Protein AF-A0A2V8FTW4-F1 (afdb_monomer_lite)

Structure (mmCIF, N/CA/C/O backbone):
data_AF-A0A2V8FTW4-F1
#
_entry.id   AF-A0A2V8FTW4-F1
#
loop_
_atom_site.group_PDB
_atom_site.id
_atom_site.type_symbol
_atom_site.label_atom_id
_atom_site.label_alt_id
_atom_site.label_comp_id
_atom_site.label_asym_id
_atom_site.label_entity_id
_atom_site.label_seq_id
_atom_site.pdbx_PDB_ins_code
_atom_site.Cartn_x
_atom_site.Cartn_y
_atom_site.Cartn_z
_atom_site.occupancy
_atom_site.B_iso_or_equiv
_atom_site.auth_seq_id
_atom_site.auth_comp_id
_atom_site.auth_asym_id
_atom_site.auth_atom_id
_atom_site.pdbx_PDB_model_num
ATOM 1 N N . MET A 1 1 ? -30.892 25.751 -9.990 1.00 63.06 1 MET A N 1
ATOM 2 C CA . MET A 1 1 ? -30.215 24.580 -9.385 1.00 63.06 1 MET A CA 1
ATOM 3 C C . MET A 1 1 ? -30.138 24.782 -7.877 1.00 63.06 1 MET A C 1
ATOM 5 O O . MET A 1 1 ? -29.642 25.818 -7.456 1.00 63.06 1 MET A O 1
ATOM 9 N N . ALA A 1 2 ? -30.659 23.856 -7.067 1.00 66.75 2 ALA A N 1
ATOM 10 C CA . ALA A 1 2 ? -30.579 23.956 -5.608 1.00 66.75 2 ALA A CA 1
ATOM 11 C C . ALA A 1 2 ? -29.201 23.474 -5.128 1.00 66.75 2 ALA A C 1
ATOM 13 O O . ALA A 1 2 ? -28.833 22.320 -5.343 1.00 66.75 2 ALA A O 1
ATOM 14 N N . VAL A 1 3 ? -28.425 24.361 -4.504 1.00 81.69 3 VAL A N 1
ATOM 15 C CA . VAL A 1 3 ? -27.101 24.026 -3.962 1.00 81.69 3 VAL A CA 1
ATOM 16 C C . VAL A 1 3 ? -27.291 23.271 -2.649 1.00 81.69 3 VAL A C 1
ATOM 18 O O . VAL A 1 3 ? -27.623 23.860 -1.620 1.00 81.69 3 VAL A O 1
ATOM 21 N N . ILE A 1 4 ? -27.095 21.953 -2.682 1.00 84.50 4 ILE A N 1
ATOM 22 C CA . ILE A 1 4 ? -27.147 21.103 -1.489 1.00 84.50 4 ILE A CA 1
ATOM 23 C C . ILE A 1 4 ? -25.902 21.397 -0.639 1.00 84.50 4 ILE A C 1
ATOM 25 O O . ILE A 1 4 ? -24.786 21.021 -0.997 1.00 84.50 4 ILE A O 1
ATOM 29 N N . LYS A 1 5 ? -26.077 22.088 0.494 1.00 87.00 5 LYS A N 1
ATOM 30 C CA . LYS A 1 5 ? -24.991 22.349 1.453 1.00 87.00 5 LYS A CA 1
ATOM 31 C C . LYS A 1 5 ? -24.736 21.105 2.304 1.00 87.00 5 LYS A C 1
ATOM 33 O O . LYS A 1 5 ? -25.520 20.784 3.193 1.00 87.00 5 LYS A O 1
ATOM 38 N N . VAL A 1 6 ? -23.619 20.426 2.049 1.00 87.06 6 VAL A N 1
ATOM 39 C CA . VAL A 1 6 ? -23.159 19.293 2.865 1.00 87.06 6 VAL A CA 1
ATOM 40 C C . VAL A 1 6 ? -22.449 19.822 4.120 1.00 87.06 6 VAL A C 1
ATOM 42 O O . VAL A 1 6 ? -21.581 20.695 4.004 1.00 87.06 6 VAL A O 1
ATOM 45 N N . PRO A 1 7 ? -22.785 19.333 5.328 1.00 87.81 7 PRO A N 1
ATOM 46 C CA . PRO A 1 7 ? -22.103 19.742 6.549 1.00 87.81 7 PRO A CA 1
ATOM 47 C C . PRO A 1 7 ? -20.645 19.267 6.555 1.00 87.81 7 PRO A C 1
ATOM 49 O O . PRO A 1 7 ? -20.335 18.138 6.175 1.00 87.81 7 PRO A O 1
ATOM 52 N N . LYS A 1 8 ? -19.739 20.128 7.033 1.00 88.88 8 LYS A N 1
ATOM 53 C CA . LYS A 1 8 ? -18.330 19.764 7.232 1.00 88.88 8 LYS A CA 1
ATOM 54 C C . LYS A 1 8 ? -18.220 18.688 8.312 1.00 88.88 8 LYS A C 1
ATOM 56 O O . LYS A 1 8 ? -18.837 18.797 9.371 1.00 88.88 8 LYS A O 1
ATOM 61 N N . THR A 1 9 ? -17.388 17.679 8.073 1.00 87.06 9 THR A N 1
ATOM 62 C CA . THR A 1 9 ? -17.078 16.661 9.081 1.00 87.06 9 THR A CA 1
ATOM 63 C C . THR A 1 9 ? -16.376 17.299 10.286 1.00 87.06 9 THR A C 1
ATOM 65 O O . THR A 1 9 ? -15.463 18.110 10.101 1.00 87.06 9 THR A O 1
ATOM 68 N N . PRO A 1 10 ? -16.752 16.946 11.526 1.00 88.00 10 PRO A N 1
ATOM 69 C CA . PRO A 1 10 ? -16.120 17.505 12.715 1.00 88.00 10 PRO A CA 1
ATOM 70 C C . PRO A 1 10 ? -14.650 17.072 12.801 1.00 88.00 10 PRO A C 1
ATOM 72 O O . PRO A 1 10 ? -14.328 15.918 12.529 1.00 88.00 10 PRO A O 1
ATOM 75 N N . ARG A 1 11 ? -13.753 17.964 13.256 1.00 82.56 11 ARG A N 1
ATOM 76 C CA . ARG A 1 11 ? -12.301 17.676 13.359 1.00 82.56 11 ARG A CA 1
ATOM 77 C C . ARG A 1 11 ? -11.994 16.421 14.187 1.00 82.56 11 ARG A C 1
ATOM 79 O O . ARG A 1 11 ? -11.054 15.708 13.878 1.00 82.56 11 ARG A O 1
ATOM 86 N N . LYS A 1 12 ? -12.828 16.118 15.190 1.00 84.81 12 LYS A N 1
ATOM 87 C CA . LYS A 1 12 ? -12.714 14.923 16.048 1.00 84.81 12 LYS A CA 1
ATOM 88 C C . LYS A 1 12 ? -12.957 13.597 15.313 1.00 84.81 12 LYS A C 1
ATOM 90 O O . LYS A 1 12 ? -12.565 12.557 15.824 1.00 84.81 12 LYS A O 1
ATOM 95 N N . ALA A 1 13 ? -13.621 13.616 14.154 1.00 83.06 13 ALA A N 1
ATOM 96 C CA . ALA A 1 13 ? -13.836 12.413 13.348 1.00 83.06 13 ALA A CA 1
ATOM 97 C C . ALA A 1 13 ? -12.571 11.985 12.588 1.00 83.06 13 ALA A C 1
ATOM 99 O O . ALA A 1 13 ? -12.464 10.829 12.183 1.00 83.06 13 ALA A O 1
ATOM 100 N N . PHE A 1 14 ? -11.609 12.895 12.409 1.00 82.88 14 PHE A N 1
ATOM 101 C CA . PHE A 1 14 ? -10.327 12.584 11.797 1.00 82.88 14 PHE A CA 1
ATOM 102 C C . PHE A 1 14 ? -9.347 12.079 12.860 1.00 82.88 14 PHE A C 1
ATOM 104 O O . PHE A 1 14 ? -9.035 12.787 13.816 1.00 82.88 14 PHE A O 1
ATOM 111 N N . ASN A 1 15 ? -8.862 10.848 12.694 1.00 86.88 15 ASN A N 1
ATOM 112 C CA . ASN A 1 15 ? -7.883 10.241 13.590 1.00 86.88 15 ASN A CA 1
ATOM 113 C C . ASN A 1 15 ? -6.542 10.078 12.865 1.00 86.88 15 ASN A C 1
ATOM 115 O O . ASN A 1 15 ? -6.370 9.157 12.070 1.00 86.88 15 ASN A O 1
ATOM 119 N N . THR A 1 16 ? -5.582 10.944 13.186 1.00 86.75 16 THR A N 1
ATOM 120 C CA . THR A 1 16 ? -4.218 10.924 12.629 1.00 86.75 16 THR A CA 1
ATOM 121 C C . THR A 1 16 ? -3.415 9.681 13.013 1.00 86.75 16 THR A C 1
ATOM 123 O O . THR A 1 16 ? -2.502 9.290 12.293 1.00 86.75 16 THR A O 1
ATOM 126 N N . HIS A 1 17 ? -3.771 9.027 14.118 1.00 90.88 17 HIS A N 1
ATOM 127 C CA . HIS A 1 17 ? -3.086 7.849 14.654 1.00 90.88 17 HIS A CA 1
ATOM 128 C C . HIS A 1 17 ? -3.817 6.552 14.282 1.00 90.88 17 HIS A C 1
ATOM 130 O O . HIS A 1 17 ? -3.587 5.496 14.879 1.00 90.88 17 HIS A O 1
ATOM 136 N N . ARG A 1 18 ? -4.751 6.616 13.322 1.00 90.12 18 ARG A N 1
ATOM 137 C CA . ARG A 1 18 ? -5.465 5.437 12.841 1.00 90.12 18 ARG A CA 1
ATOM 138 C C . ARG A 1 18 ? -4.468 4.474 12.209 1.00 90.12 18 ARG A C 1
ATOM 140 O O . ARG A 1 18 ? -3.675 4.862 11.354 1.00 90.12 18 ARG A O 1
ATOM 147 N N . ARG A 1 19 ? -4.507 3.213 12.643 1.00 93.44 19 ARG A N 1
ATOM 148 C CA . ARG A 1 19 ? -3.681 2.155 12.055 1.00 93.44 19 ARG A CA 1
ATOM 149 C C . ARG A 1 19 ? -4.100 1.908 10.602 1.00 93.44 19 ARG A C 1
ATOM 151 O O . ARG A 1 19 ? -5.299 1.966 10.314 1.00 93.44 19 ARG A O 1
ATOM 158 N N . PRO A 1 20 ? -3.148 1.600 9.709 1.00 92.25 20 PRO A N 1
ATOM 159 C CA . PRO A 1 20 ? -3.455 1.303 8.320 1.00 92.25 20 PRO A CA 1
ATOM 160 C C . PRO A 1 20 ? -4.349 0.065 8.214 1.00 92.25 20 PRO A C 1
ATOM 162 O O . PRO A 1 20 ? -4.200 -0.913 8.952 1.00 92.25 20 PRO A O 1
ATOM 165 N N . SER A 1 21 ? -5.304 0.118 7.289 1.00 92.12 21 SER A N 1
ATOM 166 C CA . SER A 1 21 ? -6.160 -1.026 6.987 1.00 92.12 21 SER A CA 1
ATOM 167 C C . SER A 1 21 ? -5.384 -2.106 6.225 1.00 92.12 21 SER A C 1
ATOM 169 O O . SER A 1 21 ? -4.421 -1.813 5.517 1.00 92.12 21 SER A O 1
ATOM 171 N N . ALA A 1 22 ? -5.838 -3.360 6.313 1.00 92.00 22 ALA A N 1
ATOM 172 C CA . ALA A 1 22 ? -5.236 -4.467 5.563 1.00 92.00 22 ALA A CA 1
ATOM 173 C C . ALA A 1 22 ? -5.248 -4.228 4.041 1.00 92.00 22 ALA A C 1
ATOM 175 O O . ALA A 1 22 ? -4.329 -4.652 3.347 1.00 92.00 22 ALA A O 1
ATOM 176 N N . LEU A 1 23 ? -6.259 -3.511 3.535 1.00 93.62 23 LEU A N 1
ATOM 177 C CA . LEU A 1 23 ? -6.344 -3.125 2.128 1.00 93.62 23 LEU A CA 1
ATOM 178 C C . LEU A 1 23 ? -5.186 -2.204 1.730 1.00 93.62 23 LEU A C 1
ATOM 180 O O . LEU A 1 23 ? -4.519 -2.476 0.738 1.00 93.62 23 LEU A O 1
ATOM 184 N N . LEU A 1 24 ? -4.927 -1.154 2.516 1.00 92.69 24 LEU A N 1
ATOM 185 C CA . LEU A 1 24 ? -3.840 -0.209 2.241 1.00 92.69 24 LEU A CA 1
ATOM 186 C C . LEU A 1 24 ? -2.476 -0.898 2.294 1.00 92.69 24 LEU A C 1
ATOM 188 O O . LEU A 1 24 ? -1.642 -0.673 1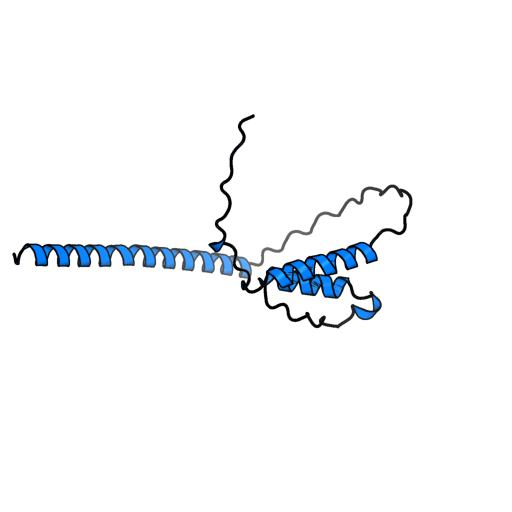.426 1.00 92.69 24 LEU A O 1
ATOM 192 N N . LEU A 1 25 ? -2.265 -1.783 3.271 1.00 92.25 25 LEU A N 1
ATOM 193 C CA . LEU A 1 25 ? -1.028 -2.563 3.358 1.00 92.25 25 LEU A CA 1
ATOM 194 C C . LEU A 1 25 ? -0.838 -3.466 2.131 1.00 92.25 25 LEU A C 1
ATOM 196 O O . LEU A 1 25 ? 0.255 -3.519 1.575 1.00 92.25 25 LEU A O 1
ATOM 200 N N . GLY A 1 26 ? -1.905 -4.126 1.671 1.00 91.56 26 GLY A N 1
ATOM 201 C CA . GLY A 1 26 ? -1.870 -4.932 0.450 1.00 91.56 26 GLY A CA 1
ATOM 202 C C . GLY A 1 26 ? -1.580 -4.102 -0.805 1.00 91.56 26 GLY A C 1
ATOM 203 O O . GLY A 1 26 ? -0.782 -4.518 -1.641 1.00 91.56 26 GLY A O 1
ATOM 204 N N . GLN A 1 27 ? -2.174 -2.910 -0.919 1.00 93.50 27 GLN A N 1
ATOM 205 C CA . GLN A 1 27 ? -1.906 -1.982 -2.021 1.00 93.50 27 GLN A CA 1
ATOM 206 C C . GLN A 1 27 ? -0.449 -1.520 -2.035 1.00 93.50 27 GLN A C 1
ATOM 208 O O . GLN A 1 27 ? 0.175 -1.523 -3.092 1.00 93.50 27 GLN A O 1
ATOM 213 N N . ILE A 1 28 ? 0.105 -1.170 -0.873 1.00 93.50 28 ILE A N 1
ATOM 214 C CA . ILE A 1 28 ? 1.511 -0.775 -0.749 1.00 93.50 28 ILE A CA 1
ATOM 215 C C . ILE A 1 28 ? 2.418 -1.928 -1.170 1.00 93.50 28 ILE A C 1
ATOM 217 O O . ILE A 1 28 ? 3.270 -1.723 -2.024 1.00 93.50 28 ILE A O 1
ATOM 221 N N . ALA A 1 29 ? 2.191 -3.142 -0.664 1.00 90.62 29 ALA A N 1
ATOM 222 C CA . ALA A 1 29 ? 2.999 -4.303 -1.036 1.00 90.62 29 ALA A CA 1
ATOM 223 C C . ALA A 1 29 ? 2.961 -4.583 -2.550 1.00 90.62 29 ALA A C 1
ATOM 225 O O . ALA A 1 29 ? 3.992 -4.865 -3.160 1.00 90.62 29 ALA A O 1
ATOM 226 N N . HIS A 1 30 ? 1.783 -4.463 -3.171 1.00 90.75 30 HIS A N 1
ATOM 227 C CA . HIS A 1 30 ? 1.633 -4.625 -4.615 1.00 90.75 30 HIS A CA 1
ATOM 228 C C . HIS A 1 30 ? 2.383 -3.539 -5.400 1.00 90.75 30 HIS A C 1
ATOM 230 O O . HIS A 1 30 ? 3.067 -3.840 -6.376 1.00 90.75 30 HIS A O 1
ATOM 236 N N . LEU A 1 31 ? 2.283 -2.278 -4.974 1.00 91.44 31 LEU A N 1
ATOM 237 C CA . LEU A 1 31 ? 2.977 -1.167 -5.621 1.00 91.44 31 LEU A CA 1
ATOM 238 C C . LEU A 1 31 ? 4.495 -1.247 -5.439 1.00 91.44 31 LEU A C 1
ATOM 240 O O . LEU A 1 31 ? 5.229 -0.997 -6.387 1.00 91.44 31 LEU A O 1
ATOM 244 N N . GLU A 1 32 ? 4.978 -1.641 -4.263 1.00 90.50 32 GLU A N 1
ATOM 245 C CA . GLU A 1 32 ? 6.408 -1.851 -4.026 1.00 90.50 32 GLU A CA 1
ATOM 246 C C . GLU A 1 32 ? 6.966 -2.948 -4.930 1.00 90.50 32 GLU A C 1
ATOM 248 O O . GLU A 1 32 ? 8.033 -2.767 -5.510 1.00 90.50 32 GLU A O 1
ATOM 253 N N . TRP A 1 33 ? 6.222 -4.040 -5.129 1.00 87.94 33 TRP A N 1
ATOM 254 C CA . TRP A 1 33 ? 6.591 -5.059 -6.110 1.00 87.94 33 TRP A CA 1
ATOM 255 C C . TRP A 1 33 ? 6.573 -4.519 -7.550 1.00 87.94 33 TRP A C 1
ATOM 257 O O . TRP A 1 33 ? 7.476 -4.814 -8.333 1.00 87.94 33 TRP A O 1
ATOM 267 N N . ALA A 1 34 ? 5.584 -3.692 -7.901 1.00 88.31 34 ALA A N 1
ATOM 268 C CA . ALA A 1 34 ? 5.458 -3.113 -9.239 1.00 88.31 34 ALA A CA 1
ATOM 269 C C . ALA A 1 34 ? 6.586 -2.122 -9.581 1.00 88.31 34 ALA A C 1
ATOM 271 O O . ALA A 1 34 ? 6.996 -2.049 -10.739 1.00 88.31 34 ALA A O 1
ATOM 272 N N . VAL A 1 35 ? 7.114 -1.389 -8.596 1.00 87.81 35 VAL A N 1
ATOM 273 C CA . VAL A 1 35 ? 8.241 -0.458 -8.794 1.00 87.81 35 VAL A CA 1
ATOM 274 C C . VAL A 1 35 ? 9.548 -1.193 -9.112 1.00 87.81 35 VAL A C 1
ATOM 276 O O . VAL A 1 35 ? 10.399 -0.640 -9.806 1.00 87.81 35 VAL A O 1
ATOM 279 N N . LEU A 1 36 ? 9.726 -2.437 -8.654 1.00 84.56 36 LEU A N 1
ATOM 280 C CA . LEU A 1 36 ? 10.959 -3.186 -8.909 1.00 84.56 36 LEU A CA 1
ATOM 281 C C . LEU A 1 36 ? 11.171 -3.440 -10.416 1.00 84.56 36 LEU A C 1
ATOM 283 O O . LEU A 1 36 ? 10.199 -3.715 -11.128 1.00 84.56 36 LEU A O 1
ATOM 287 N N . PRO A 1 37 ? 12.423 -3.424 -10.915 1.00 81.38 37 PRO A N 1
ATOM 288 C CA . PRO A 1 37 ? 12.751 -3.866 -12.271 1.00 81.38 37 PRO A CA 1
ATOM 289 C C . PRO A 1 37 ? 12.315 -5.315 -12.516 1.00 81.38 37 PRO A C 1
ATOM 291 O O . PRO A 1 37 ? 12.389 -6.143 -11.610 1.00 81.38 37 PRO A O 1
ATOM 294 N N . ALA A 1 38 ? 11.926 -5.657 -13.749 1.00 79.19 38 ALA A N 1
ATOM 295 C CA . ALA A 1 38 ? 11.396 -6.986 -14.089 1.00 79.19 38 ALA A CA 1
ATOM 296 C C . ALA A 1 38 ? 12.310 -8.152 -13.656 1.00 79.19 38 ALA A C 1
ATOM 298 O O . ALA A 1 38 ? 11.818 -9.177 -13.190 1.00 79.19 38 ALA A O 1
ATOM 299 N N . VAL A 1 39 ? 13.631 -7.960 -13.727 1.00 79.25 39 VAL A N 1
ATOM 300 C CA . V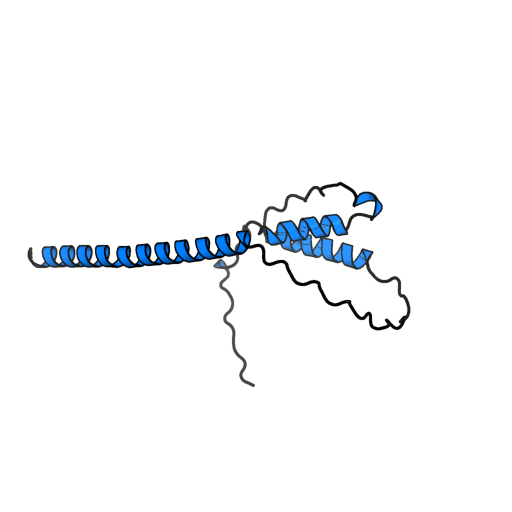AL A 1 39 ? 14.647 -8.946 -13.311 1.00 79.25 39 VAL A CA 1
ATOM 301 C C . VAL A 1 39 ? 14.592 -9.239 -11.803 1.00 79.25 39 VAL A C 1
ATOM 303 O O . VAL A 1 39 ? 14.879 -10.350 -11.376 1.00 79.25 39 VAL A O 1
ATOM 306 N N . GLN A 1 40 ? 14.178 -8.266 -10.987 1.00 79.88 40 GLN A N 1
ATOM 307 C CA . GLN A 1 40 ? 14.132 -8.363 -9.523 1.00 79.88 40 GLN A CA 1
ATOM 308 C C . GLN A 1 40 ? 12.759 -8.796 -8.981 1.00 79.88 40 GLN A C 1
ATOM 310 O O . GLN A 1 40 ? 12.609 -9.012 -7.781 1.00 79.88 40 GLN A O 1
ATOM 315 N N . ARG A 1 41 ? 11.743 -8.933 -9.845 1.00 77.88 41 ARG A N 1
ATOM 316 C CA . ARG A 1 41 ? 10.372 -9.296 -9.443 1.00 77.88 41 ARG A CA 1
ATOM 317 C C . ARG A 1 41 ? 10.190 -10.783 -9.125 1.00 77.88 41 ARG A C 1
ATOM 319 O O . ARG A 1 41 ? 9.145 -11.152 -8.586 1.00 77.88 41 ARG A O 1
ATOM 326 N N . GLN A 1 42 ? 11.163 -11.638 -9.448 1.00 67.44 42 GLN A N 1
ATOM 327 C CA . GLN A 1 42 ? 11.076 -13.072 -9.172 1.00 67.44 42 GLN A CA 1
ATOM 328 C C . GLN A 1 42 ? 11.385 -13.382 -7.700 1.00 67.44 42 GLN A C 1
ATOM 330 O O . GLN A 1 42 ? 12.403 -12.961 -7.160 1.00 67.44 42 GLN A O 1
ATOM 335 N N . ASN A 1 43 ? 10.492 -14.147 -7.066 1.00 61.66 43 ASN A N 1
ATOM 336 C CA . ASN A 1 43 ? 10.638 -14.804 -5.758 1.00 61.66 43 ASN A CA 1
ATOM 337 C C . ASN A 1 43 ? 10.880 -13.927 -4.517 1.00 61.66 43 ASN A C 1
ATOM 339 O O . ASN A 1 43 ? 10.879 -14.455 -3.405 1.00 61.66 43 ASN A O 1
ATOM 343 N N . HIS A 1 44 ? 11.020 -12.609 -4.652 1.00 58.91 44 HIS A N 1
ATOM 344 C CA . HIS A 1 44 ? 11.190 -11.731 -3.502 1.00 58.91 44 HIS A CA 1
ATOM 345 C C . HIS A 1 44 ? 9.852 -11.225 -2.970 1.00 58.91 44 HIS A C 1
ATOM 347 O O . HIS A 1 44 ? 9.109 -10.511 -3.641 1.00 58.91 44 HIS A O 1
ATOM 353 N N . GLN A 1 45 ? 9.572 -11.561 -1.712 1.00 63.00 45 GLN A N 1
ATOM 354 C CA . GLN A 1 45 ? 8.584 -10.850 -0.915 1.00 63.00 45 GLN A CA 1
ATOM 355 C C . GLN A 1 45 ? 9.172 -9.460 -0.627 1.00 63.00 45 GLN A C 1
ATOM 357 O O . GLN A 1 45 ? 10.193 -9.382 0.067 1.00 63.00 45 GLN A O 1
ATOM 362 N N . PRO A 1 46 ? 8.619 -8.371 -1.194 1.00 62.53 46 PRO A N 1
ATOM 363 C CA . PRO A 1 46 ? 9.166 -7.046 -0.957 1.00 62.53 46 PRO A CA 1
ATOM 364 C C . PRO A 1 46 ? 9.102 -6.773 0.544 1.00 62.53 46 PRO A C 1
ATOM 366 O O . PRO A 1 46 ? 8.066 -6.980 1.181 1.00 62.53 46 PRO A O 1
ATOM 369 N N . ARG A 1 47 ? 10.226 -6.346 1.130 1.00 64.75 47 ARG A N 1
ATOM 370 C CA . ARG A 1 47 ? 10.233 -5.863 2.511 1.00 64.75 47 ARG A CA 1
ATOM 371 C C . ARG A 1 47 ? 9.386 -4.604 2.546 1.00 64.75 47 ARG A C 1
ATOM 373 O O . ARG A 1 47 ? 9.864 -3.536 2.172 1.00 64.75 47 ARG A O 1
ATOM 380 N N . THR A 1 48 ? 8.138 -4.753 2.977 1.00 66.25 48 THR A N 1
ATOM 381 C CA . THR A 1 48 ? 7.237 -3.619 3.113 1.00 66.25 48 THR A CA 1
ATOM 382 C C . THR A 1 48 ? 7.834 -2.660 4.120 1.00 66.25 48 THR A C 1
ATOM 384 O O . THR A 1 48 ? 8.118 -3.054 5.256 1.00 66.25 48 THR A O 1
ATOM 387 N N . GLN A 1 49 ? 8.068 -1.413 3.704 1.00 74.06 49 GLN A N 1
ATOM 388 C CA . GLN A 1 49 ? 8.459 -0.385 4.661 1.00 74.06 49 GLN A CA 1
ATOM 389 C C . GLN A 1 49 ? 7.417 -0.333 5.779 1.00 74.06 49 GLN A C 1
ATOM 391 O O . GLN A 1 49 ? 6.213 -0.458 5.549 1.00 74.06 49 GLN A O 1
ATOM 396 N N . THR A 1 50 ? 7.886 -0.188 7.015 1.00 80.62 50 THR A N 1
ATOM 397 C CA . THR A 1 50 ? 7.018 -0.140 8.190 1.00 80.62 50 THR A CA 1
ATOM 398 C C . THR A 1 50 ? 6.157 1.115 8.146 1.00 80.62 50 THR A C 1
ATOM 400 O O . THR A 1 50 ? 6.609 2.204 8.493 1.00 80.62 50 THR A O 1
ATOM 403 N N . VAL A 1 51 ? 4.903 0.952 7.732 1.00 86.69 51 VAL A N 1
ATOM 404 C CA . VAL A 1 51 ? 3.887 2.002 7.754 1.00 86.69 51 VAL A CA 1
ATOM 405 C C . VAL A 1 51 ? 3.073 1.874 9.033 1.00 86.69 51 VAL A C 1
ATOM 407 O O . VAL A 1 51 ? 2.428 0.853 9.273 1.00 86.69 51 VAL A O 1
ATOM 410 N N . THR A 1 52 ? 3.107 2.910 9.870 1.00 89.50 52 THR A N 1
ATOM 411 C CA . THR A 1 52 ? 2.505 2.856 11.214 1.00 89.50 52 THR A CA 1
ATOM 412 C C . THR A 1 52 ? 1.109 3.468 11.266 1.00 89.50 52 THR A C 1
ATOM 414 O O . THR A 1 52 ? 0.255 2.995 12.022 1.00 89.50 52 THR A O 1
ATOM 417 N N . THR A 1 53 ? 0.847 4.475 10.429 1.00 94.62 53 THR A N 1
ATOM 418 C CA . THR A 1 53 ? -0.429 5.198 10.380 1.00 94.62 53 THR A CA 1
ATOM 419 C C . THR A 1 53 ? -1.041 5.186 8.983 1.00 94.62 53 THR A C 1
ATOM 421 O O . THR A 1 53 ? -0.362 5.015 7.973 1.00 94.62 53 THR A O 1
ATOM 424 N N . GLU A 1 54 ? -2.355 5.375 8.913 1.00 92.06 54 GLU A N 1
ATOM 425 C CA . GLU A 1 54 ? -3.098 5.469 7.654 1.00 92.06 54 GLU A CA 1
ATOM 426 C C . GLU A 1 54 ? -2.686 6.691 6.818 1.00 92.06 54 GLU A C 1
ATOM 428 O O . GLU A 1 54 ? -2.640 6.598 5.595 1.00 92.06 54 GLU A O 1
ATOM 433 N N . GLY A 1 55 ? -2.316 7.804 7.464 1.00 90.19 55 GLY A N 1
ATOM 434 C CA . GLY A 1 55 ? -1.768 8.975 6.771 1.00 90.19 55 GLY A CA 1
ATOM 435 C C . GLY A 1 55 ? -0.453 8.653 6.058 1.00 90.19 55 GLY A C 1
ATOM 436 O O . GLY A 1 55 ? -0.338 8.875 4.857 1.00 90.19 55 GLY A O 1
ATOM 437 N N . GLN A 1 56 ? 0.485 8.012 6.765 1.00 92.44 56 GLN A N 1
ATOM 438 C CA . GLN A 1 56 ? 1.735 7.530 6.164 1.00 92.44 56 GLN A CA 1
ATOM 439 C C . GLN A 1 56 ? 1.477 6.520 5.038 1.00 92.44 56 GLN A C 1
ATOM 441 O O . GLN A 1 56 ? 2.170 6.529 4.023 1.00 92.44 56 GLN A O 1
ATOM 446 N N . ALA A 1 57 ? 0.467 5.658 5.190 1.00 92.62 57 ALA A N 1
ATOM 447 C CA . ALA A 1 57 ? 0.086 4.706 4.150 1.00 92.62 57 ALA A CA 1
ATOM 448 C C . ALA A 1 57 ? -0.350 5.416 2.865 1.00 92.62 57 ALA A C 1
ATOM 450 O O . ALA A 1 57 ? 0.094 5.049 1.780 1.00 92.62 57 ALA A O 1
ATOM 451 N N . ALA A 1 58 ? -1.192 6.444 2.987 1.00 91.94 58 ALA A N 1
ATOM 452 C CA . ALA A 1 58 ? -1.670 7.219 1.850 1.00 91.94 58 ALA A CA 1
ATOM 453 C C . ALA A 1 58 ? -0.526 7.957 1.136 1.00 91.94 58 ALA A C 1
ATOM 455 O O . ALA A 1 58 ? -0.435 7.902 -0.090 1.00 91.94 58 ALA A O 1
ATOM 456 N N . GLU A 1 59 ? 0.381 8.582 1.892 1.00 93.75 59 GLU A N 1
ATOM 457 C CA . GLU A 1 59 ? 1.576 9.232 1.339 1.00 93.75 59 GLU A CA 1
ATOM 458 C C . GLU A 1 59 ? 2.466 8.233 0.592 1.00 93.75 59 GLU A C 1
ATOM 460 O O . GLU A 1 59 ? 2.908 8.500 -0.527 1.00 93.75 59 GLU A O 1
ATOM 465 N N . ARG A 1 60 ? 2.672 7.042 1.166 1.00 93.44 60 ARG A N 1
ATOM 466 C CA . ARG A 1 60 ? 3.468 5.986 0.537 1.00 93.44 60 ARG A CA 1
ATOM 467 C C . ARG A 1 60 ? 2.842 5.494 -0.767 1.00 93.44 60 ARG A C 1
ATOM 469 O O . ARG A 1 60 ? 3.550 5.340 -1.760 1.00 93.44 60 ARG A O 1
ATOM 476 N N . VAL A 1 61 ? 1.525 5.282 -0.787 1.00 93.69 61 VAL A N 1
ATOM 477 C CA . VAL A 1 61 ? 0.788 4.919 -2.008 1.00 93.69 61 VAL A CA 1
ATOM 478 C C . VAL A 1 61 ? 0.950 5.998 -3.076 1.00 93.69 61 VAL A C 1
ATOM 480 O O . VAL A 1 61 ? 1.218 5.655 -4.227 1.00 93.69 61 VAL A O 1
ATOM 483 N N . ALA A 1 62 ? 0.841 7.280 -2.720 1.00 94.00 62 ALA A N 1
ATOM 484 C CA . ALA A 1 62 ? 1.017 8.376 -3.670 1.00 94.00 62 ALA A CA 1
ATOM 485 C C . ALA A 1 62 ? 2.428 8.369 -4.284 1.00 94.00 62 ALA A C 1
ATOM 487 O O . ALA A 1 62 ? 2.565 8.407 -5.506 1.00 94.00 62 ALA A O 1
ATOM 488 N N . GLN A 1 63 ? 3.467 8.227 -3.455 1.00 94.56 63 GLN A N 1
ATOM 489 C CA . GLN A 1 63 ? 4.859 8.154 -3.914 1.00 94.56 63 GLN A CA 1
ATOM 490 C C . GLN A 1 63 ? 5.088 6.987 -4.882 1.00 94.56 63 GLN A C 1
ATOM 492 O O . GLN A 1 63 ? 5.615 7.178 -5.975 1.00 94.56 63 GLN A O 1
ATOM 497 N N . LEU A 1 64 ? 4.671 5.777 -4.500 1.00 92.50 64 LEU A N 1
ATOM 498 C CA . LEU A 1 64 ? 4.862 4.589 -5.333 1.00 92.50 64 LEU A CA 1
ATOM 499 C C . LEU A 1 64 ? 4.048 4.661 -6.625 1.00 92.50 64 LEU A C 1
ATOM 501 O O . LEU A 1 64 ? 4.537 4.252 -7.673 1.00 92.50 64 LEU A O 1
ATOM 505 N N . SER A 1 65 ? 2.833 5.211 -6.575 1.00 93.56 65 SER A N 1
ATOM 506 C CA . SER A 1 65 ? 2.007 5.387 -7.772 1.00 93.56 65 SER A CA 1
ATOM 507 C C . SER A 1 65 ? 2.687 6.307 -8.781 1.00 93.56 65 SER A C 1
ATOM 509 O O . SER A 1 65 ? 2.715 5.986 -9.965 1.00 93.56 65 SER A O 1
ATOM 511 N N . MET A 1 66 ? 3.303 7.401 -8.321 1.00 93.06 66 MET A N 1
ATOM 512 C CA . MET A 1 66 ? 4.081 8.292 -9.187 1.00 93.06 66 MET A CA 1
ATOM 513 C C . MET A 1 66 ? 5.274 7.576 -9.827 1.00 93.06 66 MET A C 1
ATOM 515 O O . MET A 1 66 ? 5.511 7.746 -11.019 1.00 93.06 66 MET A O 1
ATOM 519 N N . LEU A 1 67 ? 5.992 6.739 -9.070 1.00 89.81 67 LEU A N 1
ATOM 520 C CA . LEU A 1 67 ? 7.107 5.950 -9.604 1.00 89.81 67 LEU A CA 1
ATOM 521 C C . LEU A 1 67 ? 6.651 4.938 -10.658 1.00 89.81 67 LEU A C 1
ATOM 523 O O . LEU A 1 67 ? 7.269 4.832 -11.713 1.00 89.81 67 LEU A O 1
ATOM 527 N N . VAL A 1 68 ? 5.556 4.220 -10.401 1.00 88.62 68 VAL A N 1
ATOM 528 C CA . VAL A 1 68 ? 4.986 3.262 -11.359 1.00 88.62 68 VAL A CA 1
ATOM 529 C C . VAL A 1 68 ? 4.502 3.972 -12.621 1.00 88.62 68 VAL A C 1
ATOM 531 O O . VAL A 1 68 ? 4.721 3.474 -13.722 1.00 88.62 68 VAL A O 1
ATOM 534 N N . LEU A 1 69 ? 3.860 5.133 -12.482 1.00 89.00 69 LEU A N 1
ATOM 535 C CA . LEU A 1 69 ? 3.417 5.935 -13.621 1.00 89.00 69 LEU A CA 1
ATOM 536 C C . LEU A 1 69 ? 4.597 6.459 -14.436 1.00 89.00 69 LEU A C 1
ATOM 538 O O . LEU A 1 69 ? 4.547 6.392 -15.655 1.00 89.00 69 LEU A O 1
ATOM 542 N N . ALA A 1 70 ? 5.664 6.927 -13.786 1.00 86.38 70 ALA A N 1
ATOM 543 C CA . ALA A 1 70 ? 6.874 7.369 -14.471 1.00 86.38 70 ALA A CA 1
ATOM 544 C C . ALA A 1 70 ? 7.578 6.212 -15.200 1.00 86.38 70 ALA A C 1
ATOM 546 O O . ALA A 1 70 ? 8.019 6.379 -16.331 1.00 86.38 70 ALA A O 1
ATOM 547 N N . ALA A 1 71 ? 7.641 5.027 -14.585 1.00 82.69 71 ALA A N 1
ATOM 548 C CA . ALA A 1 71 ? 8.257 3.844 -15.187 1.00 82.69 71 ALA A CA 1
ATOM 549 C C . ALA A 1 71 ? 7.455 3.283 -16.374 1.00 82.69 71 ALA A C 1
ATOM 551 O O . ALA A 1 71 ? 8.036 2.716 -17.294 1.00 82.69 71 ALA A O 1
ATOM 552 N N . ASN A 1 72 ? 6.128 3.438 -16.348 1.00 78.38 72 ASN A N 1
ATOM 553 C CA . ASN A 1 72 ? 5.224 3.023 -17.422 1.00 78.38 72 ASN A CA 1
ATOM 554 C C . ASN A 1 72 ? 4.810 4.184 -18.331 1.00 78.38 72 ASN A C 1
ATOM 556 O O . ASN A 1 72 ? 3.898 4.015 -19.144 1.00 78.38 72 ASN A O 1
ATOM 560 N N . ALA A 1 73 ? 5.421 5.363 -18.181 1.00 75.06 73 ALA A N 1
ATOM 561 C CA . ALA A 1 73 ? 5.144 6.481 -19.059 1.00 75.06 73 ALA A CA 1
ATOM 562 C C . ALA A 1 73 ? 5.469 6.014 -20.482 1.00 75.06 73 ALA A C 1
ATOM 564 O O . ALA A 1 73 ? 6.596 5.567 -20.723 1.00 75.06 73 ALA A O 1
ATOM 565 N N . PRO A 1 74 ? 4.503 6.048 -21.417 1.00 58.66 74 PRO A N 1
ATOM 566 C CA . PRO A 1 74 ? 4.799 5.684 -22.785 1.00 58.66 74 PRO A CA 1
ATOM 567 C C . PRO A 1 74 ? 5.872 6.659 -23.267 1.00 58.66 74 PRO A C 1
ATOM 569 O O . PRO A 1 74 ? 5.628 7.865 -23.333 1.00 58.66 74 PRO A O 1
ATOM 572 N N . ALA A 1 75 ? 7.072 6.157 -23.581 1.00 56.34 75 ALA A N 1
ATOM 573 C CA . ALA A 1 75 ? 7.966 6.875 -24.484 1.00 56.34 75 ALA A CA 1
ATOM 574 C C . ALA A 1 75 ? 7.092 7.240 -25.676 1.00 56.34 75 ALA A C 1
ATOM 576 O O . ALA A 1 75 ? 6.496 6.314 -26.198 1.00 56.34 75 ALA A O 1
ATOM 577 N N . ALA A 1 76 ? 6.902 8.524 -25.995 1.00 52.56 76 ALA A N 1
ATOM 578 C CA . ALA A 1 76 ? 5.880 8.997 -26.930 1.00 52.56 76 ALA A CA 1
ATOM 579 C C . ALA A 1 76 ? 5.802 8.111 -28.190 1.00 52.56 76 ALA A C 1
ATOM 581 O O . ALA A 1 76 ? 6.534 8.313 -29.154 1.00 52.56 76 ALA A O 1
ATOM 582 N N . VAL A 1 77 ? 4.949 7.086 -28.155 1.00 53.22 77 VAL A N 1
ATOM 583 C CA . VAL A 1 77 ? 4.710 6.189 -29.276 1.00 53.22 77 VAL A CA 1
ATOM 584 C C . VAL A 1 77 ? 3.510 6.812 -29.949 1.00 53.22 77 VAL A C 1
ATOM 586 O O . VAL A 1 77 ? 2.449 6.920 -29.332 1.00 53.22 77 VAL A O 1
ATOM 589 N N . GLY A 1 78 ? 3.713 7.305 -31.171 1.00 54.22 78 GLY A N 1
ATOM 590 C CA . GLY A 1 78 ? 2.631 7.822 -32.001 1.00 54.22 78 GLY A CA 1
ATOM 591 C C . GLY A 1 78 ? 1.464 6.838 -32.032 1.00 54.22 78 GLY A C 1
ATOM 592 O O . GLY A 1 78 ? 1.674 5.631 -31.925 1.00 54.22 78 GLY A O 1
ATOM 593 N N . GLU A 1 79 ? 0.246 7.371 -32.132 1.00 49.81 79 GLU A N 1
ATOM 594 C CA . GLU A 1 79 ? -1.006 6.617 -32.233 1.00 49.81 79 GLU A CA 1
ATOM 595 C C . GLU A 1 79 ? -0.860 5.393 -33.147 1.00 49.81 79 GLU A C 1
ATOM 597 O O . GLU A 1 79 ? -0.890 5.494 -34.372 1.00 49.81 79 GLU A O 1
ATOM 602 N N . VAL A 1 80 ? -0.725 4.210 -32.548 1.00 58.19 80 VAL A N 1
ATOM 603 C CA . VAL A 1 80 ? -0.941 2.953 -33.258 1.00 58.19 80 VAL A CA 1
ATOM 604 C C . VAL A 1 80 ? -2.369 2.540 -32.949 1.00 58.19 80 VAL A C 1
ATOM 606 O O . VAL A 1 80 ? -2.708 2.246 -31.802 1.00 58.19 80 VAL A O 1
ATOM 609 N N . ALA A 1 81 ? -3.214 2.570 -33.978 1.00 55.66 81 ALA A N 1
ATOM 610 C CA . ALA A 1 81 ? -4.614 2.182 -33.908 1.00 55.66 81 ALA A CA 1
ATOM 611 C C . ALA A 1 81 ? -4.755 0.781 -33.285 1.00 55.66 81 ALA A C 1
ATOM 613 O O . ALA A 1 81 ? -4.327 -0.223 -33.856 1.00 55.66 81 ALA A O 1
ATOM 614 N N . VAL A 1 82 ? -5.347 0.715 -32.092 1.00 59.69 82 VAL A N 1
ATOM 615 C CA . VAL A 1 82 ? -5.594 -0.542 -31.380 1.00 59.69 82 VAL A CA 1
ATOM 616 C C . VAL A 1 82 ? -6.782 -1.237 -32.042 1.00 59.69 82 VAL A C 1
ATOM 618 O O . VAL A 1 82 ? -7.921 -0.787 -31.920 1.00 59.69 82 VAL A O 1
ATOM 621 N N . ALA A 1 83 ? -6.528 -2.335 -32.753 1.00 63.84 83 ALA A N 1
ATOM 622 C CA . ALA A 1 83 ? -7.591 -3.197 -33.259 1.00 63.84 83 ALA A CA 1
ATOM 623 C C . ALA A 1 83 ? -8.379 -3.815 -32.081 1.00 63.84 83 ALA A C 1
ATOM 625 O O . ALA A 1 83 ? -7.769 -4.218 -31.084 1.00 63.84 83 ALA A O 1
ATOM 626 N N . PRO A 1 84 ? -9.720 -3.903 -32.154 1.00 64.75 84 PRO A N 1
ATOM 627 C CA . PRO A 1 84 ? -10.531 -4.404 -31.051 1.00 64.75 84 PRO A CA 1
ATOM 628 C C . PRO A 1 84 ? -10.254 -5.892 -30.803 1.00 64.75 84 PRO A C 1
ATOM 630 O O . PRO A 1 84 ? -10.542 -6.747 -31.638 1.00 64.75 84 PRO A O 1
ATOM 633 N N . VAL A 1 85 ? -9.712 -6.207 -29.625 1.00 72.25 85 VAL A N 1
ATOM 634 C CA . VAL A 1 85 ? -9.521 -7.586 -29.165 1.00 72.25 85 VAL A CA 1
ATOM 635 C C . VAL A 1 85 ? -10.866 -8.136 -28.692 1.00 72.25 85 VAL A C 1
ATOM 637 O O . VAL A 1 85 ? -11.375 -7.755 -27.638 1.00 72.25 85 VAL A O 1
ATOM 640 N N . THR A 1 86 ? -11.451 -9.053 -29.460 1.00 70.38 86 THR A N 1
ATOM 641 C CA . THR A 1 86 ? -12.600 -9.857 -29.023 1.00 70.38 86 THR A CA 1
ATOM 642 C C . THR A 1 86 ? -12.132 -10.929 -28.043 1.00 70.38 86 THR A C 1
ATOM 644 O O . THR A 1 86 ? -11.423 -11.860 -28.424 1.00 70.38 86 THR A O 1
ATOM 647 N N . LEU A 1 87 ? -12.518 -10.798 -26.771 1.00 75.56 87 LEU A N 1
ATOM 648 C CA . LEU A 1 87 ? -12.220 -11.794 -25.742 1.00 75.56 87 LEU A CA 1
ATOM 649 C C . LEU A 1 87 ? -13.092 -13.050 -25.928 1.00 75.56 87 LEU A C 1
ATOM 651 O O . LEU A 1 87 ? -14.292 -12.920 -26.185 1.00 75.56 87 LEU A O 1
ATOM 655 N N . PRO A 1 88 ? -12.532 -14.262 -25.759 1.00 79.12 88 PRO A N 1
ATOM 656 C CA . PRO A 1 88 ? -13.320 -15.488 -25.759 1.00 79.12 88 PRO A CA 1
ATOM 657 C C . PRO A 1 88 ? -14.265 -15.543 -24.542 1.00 79.12 88 PRO A C 1
ATOM 659 O O . PRO A 1 88 ? -13.953 -14.981 -23.485 1.00 79.12 88 PRO A O 1
ATOM 662 N N . PRO A 1 89 ? -15.419 -16.226 -24.658 1.00 80.56 89 PRO A N 1
ATOM 663 C CA . PRO A 1 89 ? -16.377 -16.350 -23.565 1.00 80.56 89 PRO A CA 1
ATOM 664 C C . PRO A 1 89 ? -15.764 -17.095 -22.372 1.00 80.56 89 PRO A C 1
ATOM 666 O O . PRO A 1 89 ? -15.091 -18.115 -22.537 1.00 80.56 89 PRO A O 1
ATOM 669 N N . LEU A 1 90 ? -16.003 -16.586 -21.157 1.00 77.75 90 LEU A N 1
ATOM 670 C CA . LEU A 1 90 ? -15.508 -17.219 -19.935 1.00 77.75 90 LEU A CA 1
ATOM 671 C C . LEU A 1 90 ? -16.132 -18.613 -19.743 1.00 77.75 90 LEU A C 1
ATOM 673 O O . LEU A 1 90 ? -17.336 -18.780 -19.961 1.00 77.75 90 LEU A O 1
ATOM 677 N N . PRO A 1 91 ? -15.355 -19.600 -19.262 1.00 79.00 91 PRO A N 1
ATOM 678 C CA . PRO A 1 91 ? -15.894 -20.906 -18.922 1.00 79.00 91 PRO A CA 1
ATOM 679 C C . PRO A 1 91 ? -16.878 -20.807 -17.741 1.00 79.00 91 PRO A C 1
ATOM 681 O O . PRO A 1 91 ? -16.692 -19.980 -16.840 1.00 79.00 91 PRO A O 1
ATOM 684 N N . PRO A 1 92 ? -17.918 -21.660 -17.702 1.00 75.81 92 PRO A N 1
ATOM 685 C CA . PRO A 1 92 ? -18.876 -21.678 -16.605 1.00 75.81 92 PRO A CA 1
ATOM 686 C C . PRO A 1 92 ? -18.180 -22.045 -15.289 1.00 75.81 92 PRO A C 1
ATOM 688 O O . PRO A 1 92 ? -17.429 -23.017 -15.204 1.00 75.81 92 PRO A O 1
ATOM 691 N N . VAL A 1 93 ? -18.439 -21.257 -14.242 1.00 73.88 93 VAL A N 1
ATOM 692 C CA . VAL A 1 93 ? -17.880 -21.492 -12.905 1.00 73.88 93 VAL A CA 1
ATOM 693 C C . VAL A 1 93 ? -18.431 -22.813 -12.355 1.00 73.88 93 VAL A C 1
ATOM 695 O O . VAL A 1 93 ? -19.651 -22.939 -12.221 1.00 73.88 93 VAL A O 1
ATOM 698 N N . PRO A 1 94 ? -17.584 -23.787 -11.973 1.00 62.44 94 PRO A N 1
ATOM 699 C CA . PRO A 1 94 ? -18.063 -25.021 -11.372 1.00 62.44 94 PRO A CA 1
ATOM 700 C C . PRO A 1 94 ? -18.672 -24.720 -9.999 1.00 62.44 94 PRO A C 1
ATOM 702 O O . PRO A 1 94 ? -17.992 -24.289 -9.061 1.00 62.44 94 PRO A O 1
ATOM 705 N N . THR A 1 95 ? -19.975 -24.956 -9.862 1.00 64.25 95 THR A N 1
ATOM 706 C CA . THR A 1 95 ? -20.692 -24.889 -8.587 1.00 64.25 95 THR A CA 1
ATOM 707 C C . THR A 1 95 ? -20.190 -26.000 -7.678 1.00 64.25 95 THR A C 1
ATOM 709 O O . THR A 1 95 ? -20.622 -27.147 -7.755 1.00 64.25 95 THR A O 1
ATOM 712 N N . ASN A 1 96 ? -19.225 -25.675 -6.820 1.00 74.00 96 ASN A N 1
ATOM 713 C CA . ASN A 1 96 ? -18.676 -26.635 -5.877 1.00 74.00 96 ASN A CA 1
ATOM 714 C C . ASN A 1 96 ? -19.701 -26.875 -4.742 1.00 74.00 96 ASN A C 1
ATOM 716 O O . ASN A 1 96 ? -19.926 -25.966 -3.929 1.00 74.00 96 ASN A O 1
ATOM 720 N N . PRO A 1 97 ? -20.300 -28.077 -4.618 1.00 66.56 97 PRO A N 1
ATOM 721 C CA . PRO A 1 97 ? -21.393 -28.343 -3.670 1.00 66.56 97 PRO A CA 1
ATOM 722 C C . PRO A 1 97 ? -20.960 -28.145 -2.208 1.00 66.56 97 PRO A C 1
ATOM 724 O O . PRO A 1 97 ? -21.766 -27.868 -1.313 1.00 66.56 97 PRO A O 1
ATOM 727 N N . ARG A 1 98 ? -19.649 -28.228 -1.944 1.00 63.44 98 ARG A N 1
ATOM 728 C CA . ARG A 1 98 ? -19.060 -27.991 -0.624 1.00 63.44 98 ARG A CA 1
ATOM 729 C C . ARG A 1 98 ? -19.085 -26.508 -0.234 1.00 63.44 98 ARG A C 1
ATOM 731 O O . ARG A 1 98 ? -19.280 -26.192 0.941 1.00 63.44 98 ARG A O 1
ATOM 738 N N . ALA A 1 99 ? -18.928 -25.599 -1.201 1.00 63.22 99 ALA A N 1
ATOM 739 C CA . ALA A 1 99 ? -19.002 -24.154 -0.977 1.00 63.22 99 ALA A CA 1
ATOM 740 C C . ALA A 1 99 ? -20.446 -23.699 -0.703 1.00 63.22 99 ALA A C 1
ATOM 742 O O . ALA A 1 99 ? -20.683 -22.868 0.178 1.00 63.22 99 ALA A O 1
ATOM 743 N N . GLU A 1 100 ? -21.412 -24.309 -1.386 1.00 62.34 100 GLU A N 1
ATOM 744 C CA . GLU A 1 100 ? -22.838 -24.028 -1.223 1.00 62.34 100 GLU A CA 1
ATOM 745 C C . GLU A 1 100 ? -23.365 -24.479 0.148 1.00 62.34 100 GLU A C 1
ATOM 747 O O . GLU A 1 100 ? -23.971 -23.691 0.882 1.00 62.34 100 GLU A O 1
ATOM 752 N N . ARG A 1 101 ? -22.997 -25.692 0.593 1.00 64.56 101 ARG A N 1
ATOM 753 C CA . ARG A 1 101 ? -23.296 -26.169 1.958 1.00 64.56 101 ARG A CA 1
ATOM 754 C C . ARG A 1 101 ? -22.696 -25.268 3.044 1.00 64.56 101 ARG A C 1
ATOM 756 O O . ARG A 1 101 ? -23.309 -25.079 4.099 1.00 64.56 101 ARG A O 1
ATOM 763 N N . ARG A 1 102 ? -21.516 -24.681 2.804 1.00 66.56 102 ARG A N 1
ATOM 764 C CA . ARG A 1 102 ? -20.874 -23.751 3.750 1.00 66.56 102 ARG A CA 1
ATOM 765 C C . ARG A 1 102 ? -21.647 -22.434 3.858 1.00 66.56 102 ARG A C 1
ATOM 767 O O . ARG A 1 102 ? -21.869 -21.962 4.973 1.00 66.56 102 ARG A O 1
ATOM 774 N N . ARG A 1 103 ? -22.120 -21.884 2.730 1.00 64.44 103 ARG A N 1
ATOM 775 C CA . ARG A 1 103 ? -22.993 -20.694 2.699 1.00 64.44 103 ARG A CA 1
ATOM 776 C C . ARG A 1 103 ? -24.320 -20.949 3.423 1.00 64.44 103 ARG A C 1
ATOM 778 O O . ARG A 1 103 ? -24.711 -20.134 4.256 1.00 64.44 103 ARG A O 1
ATOM 785 N N . ALA A 1 104 ? -24.947 -22.106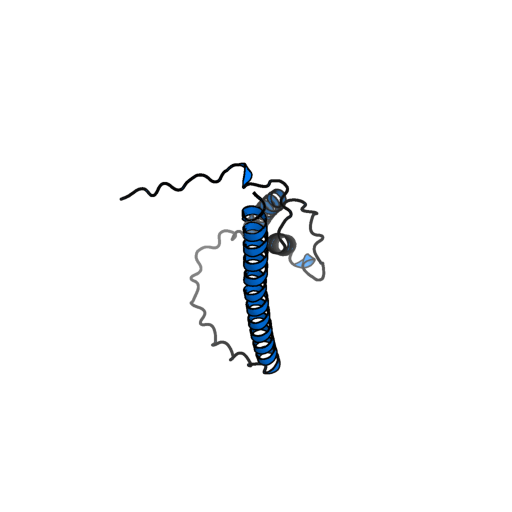 3.210 1.00 63.97 104 ALA A N 1
ATOM 786 C CA . ALA A 1 104 ? -26.189 -22.482 3.895 1.00 63.97 104 ALA A CA 1
ATOM 787 C C . ALA A 1 104 ? -26.023 -22.641 5.424 1.00 63.97 104 ALA A C 1
ATOM 789 O O . ALA A 1 104 ? -26.913 -22.287 6.200 1.00 63.97 104 ALA A O 1
ATOM 790 N N . ARG A 1 105 ? -24.866 -23.129 5.897 1.00 63.53 105 ARG A N 1
ATOM 791 C CA . ARG A 1 105 ? -24.565 -23.175 7.342 1.00 63.53 105 ARG A CA 1
ATOM 792 C C . ARG A 1 105 ? -24.390 -21.779 7.949 1.00 63.53 105 ARG A C 1
ATOM 794 O O . ARG A 1 105 ? -24.882 -21.546 9.052 1.00 63.53 105 ARG A O 1
ATOM 801 N N . LEU A 1 106 ? -23.733 -20.861 7.238 1.00 63.47 106 LEU A N 1
ATOM 802 C CA . LEU A 1 106 ? -23.495 -19.484 7.695 1.00 63.47 106 LEU A CA 1
ATOM 803 C C . LEU A 1 106 ? -24.794 -18.669 7.827 1.00 63.47 106 LEU A C 1
ATOM 805 O O . LEU A 1 106 ? -24.942 -17.882 8.761 1.00 63.47 106 LEU A O 1
ATOM 809 N N . THR A 1 107 ? -25.773 -18.884 6.946 1.00 62.56 107 THR A N 1
ATOM 810 C CA . THR A 1 107 ? -27.075 -18.202 7.042 1.00 62.56 107 THR A CA 1
ATOM 811 C C . THR A 1 107 ? -27.921 -18.728 8.208 1.00 62.56 107 THR A C 1
ATOM 813 O O . THR A 1 107 ? -28.600 -17.949 8.886 1.00 62.56 107 THR A O 1
ATOM 816 N N . LYS A 1 108 ? -27.832 -20.031 8.522 1.00 62.00 108 LYS A N 1
ATOM 817 C CA . LYS A 1 108 ? -28.547 -20.643 9.656 1.00 62.00 108 LYS A CA 1
ATOM 818 C C . LYS A 1 108 ? -28.039 -20.131 11.009 1.00 62.00 108 LYS A C 1
ATOM 820 O O . LYS A 1 108 ? -28.851 -19.810 11.879 1.00 62.00 108 LYS A O 1
ATOM 825 N N . THR A 1 109 ? -26.725 -19.995 11.190 1.00 61.97 109 THR A N 1
ATOM 826 C CA . THR A 1 109 ? -26.141 -19.490 12.449 1.00 61.97 109 THR A CA 1
ATOM 827 C C . THR A 1 109 ? -26.446 -18.007 12.674 1.00 61.97 109 THR A C 1
ATOM 829 O O . THR A 1 109 ? -26.782 -17.615 13.795 1.00 61.97 109 THR A O 1
ATOM 832 N N . ALA A 1 110 ? -26.457 -17.196 11.611 1.00 64.56 110 ALA A N 1
ATOM 833 C CA . ALA A 1 110 ? -26.841 -15.786 11.684 1.00 64.56 110 ALA A CA 1
ATOM 834 C C . ALA A 1 110 ? -28.302 -15.587 12.140 1.00 64.56 110 ALA A C 1
ATOM 836 O O . ALA A 1 110 ? -28.592 -14.689 12.939 1.00 64.56 110 ALA A O 1
ATOM 837 N N . ARG A 1 111 ? -29.230 -16.450 11.696 1.00 61.03 111 ARG A N 1
ATOM 838 C CA . ARG A 1 111 ? -30.651 -16.392 12.092 1.00 61.03 111 ARG A CA 1
ATOM 839 C C . ARG A 1 111 ? -30.860 -16.737 13.573 1.00 61.03 111 ARG A C 1
ATOM 841 O O . ARG A 1 111 ? -31.667 -16.094 14.244 1.00 61.03 111 ARG A O 1
ATOM 848 N N . VAL A 1 112 ? -30.102 -17.700 14.103 1.00 61.22 112 VAL A N 1
ATOM 849 C CA . VAL A 1 112 ? -30.161 -18.097 15.525 1.00 61.22 112 VAL A CA 1
ATOM 850 C C . VAL A 1 112 ? -29.578 -17.011 16.437 1.00 61.22 112 VAL A C 1
ATOM 852 O O . VAL A 1 112 ? -30.163 -16.702 17.478 1.00 61.22 112 VAL A O 1
ATOM 855 N N . ALA A 1 113 ? -28.480 -16.369 16.028 1.00 62.69 113 ALA A N 1
ATOM 856 C CA . ALA A 1 113 ? -27.870 -15.277 16.786 1.00 62.69 113 ALA A CA 1
ATOM 857 C C . ALA A 1 113 ? -28.809 -14.061 16.929 1.00 62.69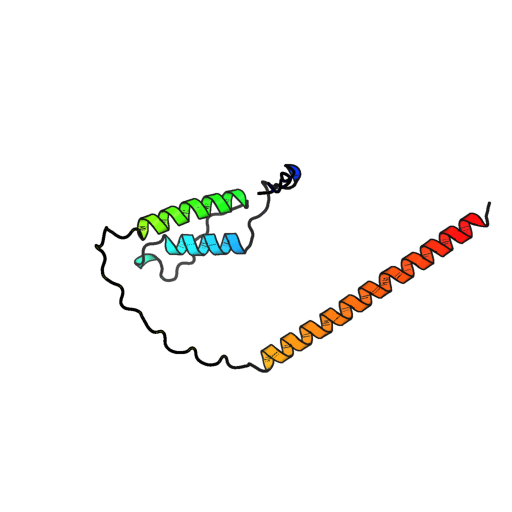 113 ALA A C 1
ATOM 859 O O . ALA A 1 113 ? -28.933 -13.498 18.019 1.00 62.69 113 ALA A O 1
ATOM 860 N N . ARG A 1 114 ? -29.541 -13.694 15.864 1.00 60.53 114 ARG A N 1
ATOM 861 C CA . ARG A 1 114 ? -30.522 -12.592 15.915 1.00 60.53 114 ARG A CA 1
ATOM 862 C C . ARG A 1 114 ? -31.696 -12.888 16.855 1.00 60.53 114 ARG A C 1
ATOM 864 O O . ARG A 1 114 ? -32.098 -12.002 17.606 1.00 60.53 114 ARG A O 1
ATOM 871 N N . ARG A 1 115 ? -32.196 -14.132 16.889 1.00 59.56 115 ARG A N 1
ATOM 872 C CA . ARG A 1 115 ? -33.270 -14.542 17.818 1.00 59.56 115 ARG A CA 1
ATOM 873 C C . ARG A 1 115 ? -32.854 -14.450 19.289 1.00 59.56 115 ARG A C 1
ATOM 875 O O . ARG A 1 115 ? -33.630 -13.973 20.110 1.00 59.56 115 ARG A O 1
ATOM 882 N N . ARG A 1 116 ? -31.619 -14.841 19.62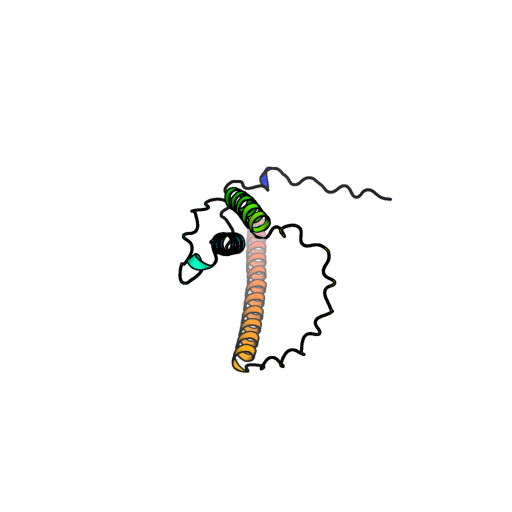2 1.00 59.22 116 ARG A N 1
ATOM 883 C CA . ARG A 1 116 ? -31.098 -14.745 20.999 1.00 59.22 116 ARG A CA 1
ATOM 884 C C . ARG A 1 116 ? -30.896 -13.301 21.466 1.00 59.22 116 ARG A C 1
ATOM 886 O O . ARG A 1 116 ? -31.092 -13.017 22.643 1.00 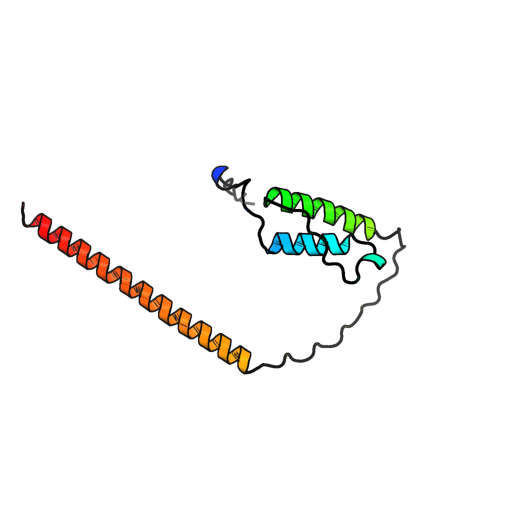59.22 116 ARG A O 1
ATOM 893 N N . LYS A 1 117 ? -30.554 -12.380 20.557 1.00 57.69 117 LYS A N 1
ATOM 894 C CA . LYS A 1 117 ? -30.426 -10.950 20.879 1.00 57.69 117 LYS A CA 1
ATOM 895 C C . LYS A 1 117 ? -31.789 -10.311 21.175 1.00 57.69 117 LYS A C 1
ATOM 897 O O . LYS A 1 117 ? -31.902 -9.572 22.145 1.00 57.69 117 LYS A O 1
ATOM 902 N N . ALA A 1 118 ? -32.829 -10.663 20.416 1.00 58.75 118 ALA A N 1
ATOM 903 C CA . ALA A 1 118 ? -34.187 -10.156 20.637 1.00 58.75 118 ALA A CA 1
ATOM 904 C C . ALA A 1 118 ? -34.783 -10.586 21.997 1.00 58.75 118 ALA A C 1
ATOM 906 O O . ALA A 1 118 ? -35.373 -9.764 22.690 1.00 58.75 118 ALA A O 1
ATOM 907 N N . GLY A 1 119 ? -34.559 -11.832 22.436 1.00 55.53 119 GLY A N 1
ATOM 908 C CA . GLY A 1 119 ? -35.061 -12.328 23.731 1.00 55.53 119 GLY A CA 1
ATOM 909 C C . GLY A 1 119 ? -34.348 -11.770 24.975 1.00 55.53 119 GLY A C 1
ATOM 910 O O . GLY A 1 119 ? -34.851 -11.899 26.089 1.00 55.53 119 GLY A O 1
ATOM 911 N N . ARG A 1 120 ? -33.178 -11.136 24.815 1.00 54.66 120 ARG A N 1
ATOM 912 C CA . ARG A 1 120 ? -32.398 -10.579 25.937 1.00 54.66 120 ARG A CA 1
ATOM 913 C C . ARG A 1 120 ? -32.847 -9.167 26.339 1.00 54.66 120 ARG A C 1
ATOM 915 O O . ARG A 1 120 ? -32.580 -8.754 27.460 1.00 54.66 120 ARG A O 1
ATOM 922 N N . HIS A 1 121 ? -33.542 -8.449 25.456 1.00 53.41 121 HIS A N 1
ATOM 923 C CA . HIS A 1 121 ? -34.033 -7.089 25.719 1.00 53.41 121 HIS A CA 1
ATOM 924 C C . HIS A 1 121 ? -35.399 -7.050 26.421 1.00 53.41 121 HIS A C 1
ATOM 926 O O . HIS A 1 121 ? -35.729 -6.054 27.057 1.00 53.41 121 HIS A O 1
ATOM 932 N N . THR A 1 122 ? -36.186 -8.126 26.354 1.00 53.84 122 THR A N 1
ATOM 933 C CA . THR A 1 122 ? -37.509 -8.187 26.997 1.00 53.84 122 THR A CA 1
ATOM 934 C C . THR A 1 122 ? -37.422 -8.508 28.491 1.00 53.84 122 THR A C 1
ATOM 936 O O . THR A 1 122 ? -38.214 -7.999 29.276 1.00 53.84 122 THR A O 1
ATOM 939 N N . THR A 1 123 ? -36.423 -9.287 28.916 1.00 54.97 123 THR A N 1
ATOM 940 C CA . THR A 1 123 ? -36.256 -9.707 30.321 1.00 54.97 123 THR A CA 1
ATOM 941 C C . THR A 1 123 ? -35.626 -8.642 31.223 1.00 54.97 123 THR A C 1
ATOM 943 O O . THR A 1 123 ? -35.836 -8.659 32.436 1.00 54.97 123 THR A O 1
ATOM 946 N N . THR A 1 124 ? -34.873 -7.689 30.666 1.00 57.53 124 THR A N 1
ATOM 947 C CA . THR A 1 124 ? -34.327 -6.552 31.426 1.00 57.53 124 THR A CA 1
ATOM 948 C C . THR A 1 124 ? -35.368 -5.455 31.641 1.00 57.53 124 THR A C 1
ATOM 950 O O . THR A 1 124 ? -35.405 -4.863 32.718 1.00 57.53 124 THR A O 1
ATOM 953 N N . ALA A 1 125 ? -36.246 -5.223 30.660 1.00 58.78 125 ALA A N 1
ATOM 954 C CA . ALA A 1 125 ? -37.321 -4.238 30.753 1.00 58.78 125 ALA A CA 1
ATOM 955 C C . ALA A 1 125 ? -38.376 -4.623 31.806 1.00 58.78 125 ALA A C 1
ATOM 957 O O . ALA A 1 125 ? -38.782 -3.781 32.604 1.00 58.78 125 ALA A O 1
ATOM 958 N N . THR A 1 126 ? -38.758 -5.903 31.882 1.00 59.56 126 THR A N 1
ATOM 959 C CA . THR A 1 126 ? -39.729 -6.389 32.879 1.00 59.56 126 THR A CA 1
ATOM 960 C C . THR A 1 126 ? -39.169 -6.359 34.301 1.00 59.56 126 THR A C 1
ATOM 962 O O . THR A 1 126 ? -39.842 -5.879 35.212 1.00 59.56 126 THR A O 1
ATOM 965 N N . LYS A 1 127 ? -37.900 -6.747 34.501 1.00 60.19 127 LYS A N 1
ATOM 966 C CA . LYS A 1 127 ? -37.230 -6.638 35.812 1.00 60.19 127 LYS A CA 1
ATOM 967 C C . LYS A 1 127 ? -37.039 -5.187 36.270 1.00 60.19 127 LYS A C 1
ATOM 969 O O . LYS A 1 127 ? -37.146 -4.905 37.464 1.00 60.19 127 LYS A O 1
ATOM 974 N N . ALA A 1 128 ? -36.771 -4.259 35.349 1.00 60.88 128 ALA A N 1
ATOM 975 C CA . ALA A 1 128 ? -36.663 -2.834 35.664 1.00 60.88 128 ALA A CA 1
ATOM 976 C C . ALA A 1 128 ? -38.024 -2.222 36.045 1.00 60.88 128 ALA A C 1
ATOM 978 O O . ALA A 1 128 ? -38.105 -1.476 37.022 1.00 60.88 128 ALA A O 1
ATOM 979 N N . ALA A 1 129 ? -39.095 -2.590 35.333 1.00 62.62 129 ALA A N 1
ATOM 980 C CA . ALA A 1 129 ? -40.456 -2.150 35.634 1.00 62.62 129 ALA A CA 1
ATOM 981 C C . ALA A 1 129 ? -40.955 -2.676 36.993 1.00 62.62 129 ALA A C 1
ATOM 983 O O . ALA A 1 129 ? -41.544 -1.926 37.772 1.00 62.62 129 ALA A O 1
ATOM 984 N N . GLU A 1 130 ? -40.656 -3.932 37.334 1.00 65.56 130 GLU A N 1
ATOM 985 C CA . GLU A 1 130 ? -41.046 -4.512 38.624 1.00 65.56 130 GLU A CA 1
ATOM 986 C C . GLU A 1 130 ? -40.276 -3.897 39.807 1.00 65.56 130 GLU A C 1
ATOM 988 O O . GLU A 1 130 ? -40.860 -3.609 40.856 1.00 65.56 130 GLU A O 1
ATOM 993 N N . LYS A 1 131 ? -38.986 -3.581 39.622 1.00 67.81 131 LYS A N 1
ATOM 994 C CA . LYS A 1 131 ? -38.180 -2.856 40.620 1.00 67.81 131 LYS A CA 1
ATOM 995 C C . LYS A 1 131 ? -38.685 -1.425 40.851 1.00 67.81 131 LYS A C 1
ATOM 997 O O . LYS A 1 131 ? -38.667 -0.951 41.987 1.00 67.81 131 LYS A O 1
ATOM 1002 N N . ALA A 1 132 ? -39.153 -0.744 39.803 1.00 69.94 132 ALA A N 1
ATOM 1003 C CA . ALA A 1 132 ? -39.751 0.587 39.914 1.00 69.94 132 ALA A CA 1
ATOM 1004 C C . ALA A 1 132 ? -41.110 0.554 40.636 1.00 69.94 132 ALA A C 1
ATOM 1006 O O . ALA A 1 132 ? -41.385 1.417 41.469 1.00 69.94 132 ALA A O 1
ATOM 1007 N N . ARG A 1 133 ? -41.931 -0.474 40.384 1.00 68.06 133 ARG A N 1
ATOM 1008 C CA . ARG A 1 133 ? -43.241 -0.646 41.030 1.00 68.06 133 ARG A CA 1
ATOM 1009 C C . ARG A 1 133 ? -43.115 -0.899 42.537 1.00 68.06 133 ARG A C 1
ATOM 1011 O O . ARG A 1 133 ? -43.804 -0.242 43.306 1.00 68.06 133 ARG A O 1
ATOM 1018 N N . ARG A 1 134 ? -42.169 -1.750 42.961 1.00 68.81 134 ARG A N 1
ATOM 1019 C CA . ARG A 1 134 ? -41.898 -2.032 44.388 1.00 68.81 134 ARG A CA 1
ATOM 1020 C C . ARG A 1 134 ? -41.410 -0.815 45.179 1.00 68.81 134 ARG A C 1
ATOM 1022 O O . ARG A 1 134 ? -41.732 -0.682 46.352 1.00 68.81 134 ARG A O 1
ATOM 1029 N N . ARG A 1 135 ? -40.649 0.087 44.547 1.00 65.75 135 ARG A N 1
ATOM 1030 C CA . ARG A 1 135 ? -40.184 1.333 45.186 1.00 65.75 135 ARG A CA 1
ATOM 1031 C C . ARG A 1 135 ? -41.293 2.366 45.374 1.00 65.75 135 ARG A C 1
ATOM 1033 O O . ARG A 1 135 ? -41.193 3.195 46.268 1.00 65.75 135 ARG A O 1
ATOM 1040 N N . ARG A 1 136 ? -42.332 2.327 44.537 1.00 67.25 136 ARG A N 1
ATOM 1041 C CA . ARG A 1 136 ? -43.465 3.259 44.604 1.00 67.25 136 ARG A CA 1
ATOM 1042 C C . ARG A 1 136 ? -44.492 2.872 45.671 1.00 67.25 136 ARG A C 1
ATOM 1044 O O . ARG A 1 136 ? -45.209 3.740 46.133 1.00 67.25 136 ARG A O 1
ATOM 1051 N N . THR A 1 137 ? -44.541 1.601 46.064 1.00 62.31 137 THR A N 1
ATOM 1052 C CA . THR A 1 137 ? -45.432 1.077 47.116 1.00 62.31 137 THR A CA 1
ATOM 1053 C C . THR A 1 137 ? -44.826 1.121 48.524 1.00 62.31 137 THR A C 1
ATOM 1055 O O . THR A 1 137 ? -45.460 0.662 49.463 1.00 62.31 137 THR A O 1
ATOM 1058 N N . GLN A 1 138 ? -43.587 1.604 48.673 1.00 57.19 138 GLN A N 1
ATOM 1059 C CA . GLN A 1 138 ? -42.881 1.743 49.961 1.00 57.19 138 GLN A CA 1
ATOM 1060 C C . GLN A 1 138 ? -42.724 3.211 50.408 1.00 57.19 138 GLN A C 1
ATOM 1062 O O . GLN A 1 138 ? -41.939 3.501 51.307 1.00 57.19 138 GLN A O 1
ATOM 1067 N N . ARG A 1 139 ? -43.434 4.132 49.755 1.00 49.00 139 ARG A N 1
ATOM 1068 C CA . ARG A 1 139 ? -43.637 5.523 50.173 1.00 49.00 139 ARG A CA 1
ATOM 1069 C C . ARG A 1 139 ? -45.115 5.715 50.456 1.00 49.00 139 ARG A C 1
ATOM 1071 O O . ARG A 1 139 ? -45.403 6.548 51.333 1.00 49.00 139 ARG A O 1
#

Secondary structure (DSSP, 8-state):
-----PPPPPGGG--TTPPPPHHHHHHHHHHHHHHS-GGG-SS---------SHHHHHHHHHHHHHHHHHHT--------------PPPPPPP---HHHHHHHHHHHHHHHHHHHHHHHHHHHHHHHHHHHHHHHHTT-

Sequence (139 aa):
MAVIKVPKTPRKAFNTHRRPSALLLGQIAHLEWAVLPAVQRQNHQPRTQTVTTEGQAAERVAQLSMLVLAANAPAAVGEVAVAPVTLPPLPPVPTNPRAERRRARLTKTARVARRRKAGRHTTTATKAAEKARRRRTQR

pLDDT: mean 74.63, std 13.85, range [49.0, 94.62]

Foldseek 3Di:
DDDDDDDDDDPVVDDFQAAADPVLQVLLQVLQLLLDDPVPNPPDRPPRDDDRGNVSSVVSNVVSVVSNCVVPVPPPDPDDPDDDDDDDDDDDDPPDVVVVVVVVVVVVVVVVVVVVVVVVVVVVVVVVVVVVVVVVVVD

Radius of gyration: 28.66 Å; chains: 1; bounding box: 60×53×84 Å